Protein AF-A0A673UT49-F1 (afdb_monomer)

Sequence (138 aa):
MGRVIRGQRKGAGSVFHAHVKHRKGAARLLAVDCAERHGYIKGSKKVISSGGRAVVGVVAGGGGIDQPILKAGRAYHKYKAKRNCWPRVRGVAMNPVEHPFGGGNHQHTGKPSTIRRDAPAGRKVGISGEPGLCKREN

Mean predicted aligned error: 11.05 Å

Nearest PDB structures (foldseek):
  5xxb-assembly1_A  TM=9.148E-01  e=3.716E-10  Toxoplasma gondii
  7qiz-assembly1_D  TM=7.639E-01  e=1.261E-10  Solanum lycopersicum
  8b2l-assembly1_o3  TM=7.734E-01  e=1.261E-10  Nicotiana tabacum
  8rxx-assembly1_LA  TM=8.833E-01  e=1.880E-09  Leishmania major strain Friedlin
  8pv6-assembly1_LA  TM=9.152E-01  e=4.230E-09  Thermochaetoides thermophila DSM 1495

Organism: Suricata suricatta (NCBI:txid37032)

Foldseek 3Di:
DADQEPVNQDDVPHLFDWDCVPPPDDPDDQAAAVCVVVQDPPPDHDDDDPPDDHDPYHDPDPPPVVDDDPDPVSVCVVCVNTTPPPDDDDLLCDDCRHHVQHDDPDRDSVDDQEDEQPDDRRPQGHHYDDDDDDPPDD

Radius of gyration: 20.5 Å; Cα contacts (8 Å, |Δi|>4): 124; chains: 1; bounding box: 46×44×46 Å

Secondary structure (DSSP, 8-state):
-----TTTT-STT-S--B--TT-----------TTTTTT-SSS------TT-----SPPS-TTTTTS---SHHHHHHHHHTSBS--S---GGGS-TTT-TT--TTTT---S-SEE-TTPPTTT--SEES-S-------

Structure (mmCIF, N/CA/C/O backbone):
data_AF-A0A673UT49-F1
#
_entry.id   AF-A0A673UT49-F1
#
loop_
_atom_site.group_PDB
_atom_site.id
_atom_site.type_symbol
_atom_site.label_atom_id
_atom_site.label_alt_id
_atom_site.label_comp_id
_atom_site.label_asym_id
_atom_site.label_entity_id
_atom_site.label_seq_id
_atom_site.pdbx_PDB_ins_code
_atom_site.Cartn_x
_atom_site.Cartn_y
_atom_site.Cartn_z
_atom_site.occupancy
_atom_site.B_iso_or_equiv
_atom_site.auth_seq_id
_atom_site.auth_comp_id
_atom_site.auth_asym_id
_atom_site.auth_atom_id
_atom_site.pdbx_PDB_model_num
ATOM 1 N N . MET A 1 1 ? 4.289 -15.457 -21.804 1.00 56.84 1 MET A N 1
ATOM 2 C CA . MET A 1 1 ? 3.504 -15.389 -20.550 1.00 56.84 1 MET A CA 1
ATOM 3 C C . MET A 1 1 ? 4.402 -14.873 -19.433 1.00 56.84 1 MET A C 1
ATOM 5 O O . MET A 1 1 ? 5.538 -15.317 -19.354 1.00 56.84 1 MET A O 1
ATOM 9 N N . GLY A 1 2 ? 3.951 -13.891 -18.646 1.00 64.94 2 GLY A N 1
ATOM 10 C CA . GLY A 1 2 ? 4.737 -13.311 -17.545 1.00 64.94 2 GLY A CA 1
ATOM 11 C C . GLY A 1 2 ? 4.606 -14.104 -16.241 1.00 64.94 2 GLY A C 1
ATOM 12 O O . GLY A 1 2 ? 3.699 -14.921 -16.093 1.00 64.94 2 GLY A O 1
ATOM 13 N N . ARG A 1 3 ? 5.500 -13.852 -15.284 1.00 74.81 3 ARG A N 1
ATOM 14 C CA . ARG A 1 3 ? 5.426 -14.395 -13.920 1.00 74.81 3 ARG A CA 1
ATOM 15 C C . ARG A 1 3 ? 4.323 -13.704 -13.113 1.00 74.81 3 ARG A C 1
ATOM 17 O O . ARG A 1 3 ? 3.901 -12.591 -13.419 1.00 74.81 3 ARG A O 1
ATOM 24 N N . VAL A 1 4 ? 3.910 -14.351 -12.020 1.00 78.62 4 VAL A N 1
ATOM 25 C CA . VAL A 1 4 ? 2.942 -13.806 -11.055 1.00 78.62 4 VAL A CA 1
ATOM 26 C C . VAL A 1 4 ? 3.441 -12.466 -10.510 1.00 78.62 4 VAL A C 1
ATOM 28 O O . VAL A 1 4 ? 4.461 -12.406 -9.803 1.00 78.62 4 VAL A O 1
ATOM 31 N N . ILE A 1 5 ? 2.702 -11.396 -10.810 1.00 83.50 5 ILE A N 1
ATOM 32 C CA . ILE A 1 5 ? 3.077 -10.037 -10.420 1.00 83.50 5 ILE A CA 1
ATOM 33 C C . ILE A 1 5 ? 2.857 -9.830 -8.925 1.00 83.50 5 ILE A C 1
ATOM 35 O O . ILE A 1 5 ? 2.025 -10.474 -8.282 1.00 83.50 5 ILE A O 1
ATOM 39 N N . ARG A 1 6 ? 3.539 -8.838 -8.354 1.00 82.81 6 ARG A N 1
ATOM 40 C CA . ARG A 1 6 ? 3.453 -8.522 -6.922 1.00 82.81 6 ARG A CA 1
ATOM 41 C C . ARG A 1 6 ? 2.021 -8.371 -6.386 1.00 82.81 6 ARG A C 1
ATOM 43 O O . ARG A 1 6 ? 1.766 -8.735 -5.242 1.00 82.81 6 ARG A O 1
ATOM 50 N N . GLY A 1 7 ? 1.110 -7.795 -7.174 1.00 80.69 7 GLY A N 1
ATOM 51 C CA . GLY A 1 7 ? -0.296 -7.626 -6.791 1.00 80.69 7 GLY A CA 1
ATOM 52 C C . GLY A 1 7 ? -1.020 -8.956 -6.574 1.00 80.69 7 GLY A C 1
ATOM 53 O O . GLY A 1 7 ? -1.757 -9.079 -5.604 1.00 80.69 7 GLY A O 1
ATOM 54 N N . GLN A 1 8 ? -0.738 -9.949 -7.420 1.00 83.50 8 GLN A N 1
ATOM 55 C CA . GLN A 1 8 ? -1.314 -11.296 -7.350 1.00 83.50 8 GLN A CA 1
ATOM 56 C C . GLN A 1 8 ? -0.737 -12.120 -6.197 1.00 83.50 8 GLN A C 1
ATOM 58 O O . GLN A 1 8 ? -1.394 -13.012 -5.683 1.00 83.50 8 GLN A O 1
ATOM 63 N N . ARG A 1 9 ? 0.473 -11.789 -5.736 1.00 83.12 9 ARG A N 1
ATOM 64 C CA . ARG A 1 9 ? 1.093 -12.435 -4.572 1.00 83.12 9 ARG A CA 1
ATOM 65 C C . ARG A 1 9 ? 0.521 -11.955 -3.238 1.00 83.12 9 ARG A C 1
ATOM 67 O O . ARG A 1 9 ? 1.140 -12.234 -2.228 1.00 83.12 9 ARG A O 1
ATOM 74 N N . LYS A 1 10 ? -0.565 -11.175 -3.196 1.00 80.94 10 LYS A N 1
ATOM 75 C CA . LYS A 1 10 ? -1.244 -10.746 -1.958 1.00 80.94 10 LYS A CA 1
ATOM 76 C C . LYS A 1 10 ? -2.521 -11.573 -1.785 1.00 80.94 10 LYS A C 1
ATOM 78 O O . LYS A 1 10 ? -3.307 -11.633 -2.719 1.00 80.94 10 LYS A O 1
ATOM 83 N N . GLY A 1 11 ? -2.753 -12.145 -0.603 1.00 78.19 11 GLY A N 1
ATOM 84 C CA . GLY A 1 11 ? -3.934 -12.978 -0.335 1.00 78.19 11 GLY A CA 1
ATOM 85 C C . GLY A 1 11 ? -3.666 -14.088 0.683 1.00 78.19 11 GLY A C 1
ATOM 86 O O . GLY A 1 11 ? -2.655 -14.053 1.388 1.00 78.19 11 GLY A O 1
ATOM 87 N N . ALA A 1 12 ? -4.564 -15.068 0.767 1.00 71.38 12 ALA A N 1
ATOM 88 C CA . ALA A 1 12 ? -4.355 -16.258 1.591 1.00 71.38 12 ALA A CA 1
ATOM 89 C C . ALA A 1 12 ? -3.072 -16.995 1.150 1.00 71.38 12 ALA A C 1
ATOM 91 O O . ALA A 1 12 ? -2.826 -17.134 -0.046 1.00 71.38 12 ALA A O 1
ATOM 92 N N . GLY A 1 13 ? -2.218 -17.387 2.103 1.00 72.88 13 GLY A N 1
ATOM 93 C CA . GLY A 1 13 ? -0.936 -18.054 1.822 1.00 72.88 13 GLY A CA 1
ATOM 94 C C . GLY A 1 13 ? 0.140 -17.175 1.160 1.00 72.88 13 GLY A C 1
ATOM 95 O O . GLY A 1 13 ? 1.131 -17.687 0.646 1.00 72.88 13 GLY A O 1
ATOM 96 N N . SER A 1 14 ? -0.036 -15.848 1.130 1.00 77.88 14 SER A N 1
ATOM 97 C CA . SER A 1 14 ? 0.883 -14.937 0.436 1.00 77.88 14 SER A CA 1
ATOM 98 C C . SER A 1 14 ? 2.191 -14.653 1.162 1.00 77.88 14 SER A C 1
ATOM 100 O O . SER A 1 14 ? 2.199 -14.361 2.341 1.00 77.88 14 SER A O 1
ATOM 102 N N . VAL A 1 15 ? 3.290 -14.457 0.427 1.00 79.00 15 VAL A N 1
ATOM 103 C CA . VAL A 1 15 ? 4.576 -13.955 0.975 1.00 79.00 15 VAL A CA 1
ATOM 104 C C . VAL A 1 15 ? 4.431 -12.653 1.803 1.00 79.00 15 VAL A C 1
ATOM 106 O O . VAL A 1 15 ? 5.271 -12.329 2.641 1.00 79.00 15 VAL A O 1
ATOM 109 N N . PHE A 1 16 ? 3.339 -11.905 1.613 1.00 80.88 16 PHE A N 1
ATOM 110 C CA . PHE A 1 16 ? 2.994 -10.688 2.347 1.00 80.88 16 PHE A CA 1
ATOM 111 C C . PHE A 1 16 ? 2.156 -10.931 3.618 1.00 80.88 16 PHE A C 1
ATOM 113 O O . PHE A 1 16 ? 1.196 -10.194 3.864 1.00 80.88 16 PHE A O 1
ATOM 120 N N . HIS A 1 17 ? 2.532 -11.912 4.441 1.00 78.50 17 HIS A N 1
ATOM 121 C CA . HIS A 1 17 ? 1.902 -12.164 5.740 1.00 78.50 17 HIS A CA 1
ATOM 122 C C . HIS A 1 17 ? 2.184 -11.039 6.757 1.00 78.50 17 HIS A C 1
ATOM 124 O O . HIS A 1 17 ? 3.238 -10.396 6.739 1.00 78.50 17 HIS A O 1
ATOM 130 N N . ALA A 1 18 ? 1.223 -10.791 7.650 1.00 79.25 18 ALA A N 1
ATOM 131 C CA . ALA A 1 18 ? 1.409 -9.910 8.801 1.00 79.25 18 ALA A CA 1
ATOM 132 C C . ALA A 1 18 ? 2.100 -10.667 9.945 1.00 79.25 18 ALA A C 1
ATOM 134 O O . ALA A 1 18 ? 1.825 -11.845 10.165 1.00 79.25 18 ALA A O 1
ATOM 135 N N . HIS A 1 19 ? 2.965 -9.997 10.705 1.00 81.81 19 HIS A N 1
ATOM 136 C CA . HIS A 1 19 ? 3.589 -10.598 11.885 1.00 81.81 19 HIS A CA 1
ATOM 137 C C . HIS A 1 19 ? 2.601 -10.616 13.064 1.00 81.81 19 HIS A C 1
ATOM 139 O O . HIS A 1 19 ? 2.281 -9.571 13.623 1.00 81.81 19 HIS A O 1
ATOM 145 N N . VAL A 1 20 ? 2.107 -11.798 13.450 1.00 77.44 20 VAL A N 1
ATOM 146 C CA . VAL A 1 20 ? 1.052 -11.931 14.483 1.00 77.44 20 VAL A CA 1
ATOM 147 C C . VAL A 1 20 ? 1.617 -12.203 15.889 1.00 77.44 20 VAL A C 1
ATOM 149 O O . VAL A 1 20 ? 0.947 -11.942 16.881 1.00 77.44 20 VAL A O 1
ATOM 152 N N . LYS A 1 21 ? 2.885 -12.625 16.000 1.00 77.06 21 LYS A N 1
ATOM 153 C CA . LYS A 1 21 ? 3.505 -13.126 17.246 1.00 77.06 21 LYS A CA 1
ATOM 154 C C . LYS A 1 21 ? 3.550 -12.162 18.444 1.00 77.06 21 LYS A C 1
ATOM 156 O O . LYS A 1 21 ? 3.598 -12.618 19.575 1.00 77.06 21 LYS A O 1
ATOM 161 N N . HIS A 1 22 ? 3.538 -10.846 18.221 1.00 75.12 22 HIS A N 1
ATOM 162 C CA . HIS A 1 22 ? 3.538 -9.838 19.299 1.00 75.12 22 HIS A CA 1
ATOM 163 C C . HIS A 1 22 ? 2.192 -9.109 19.441 1.00 75.12 22 HIS A C 1
ATOM 165 O O . HIS A 1 22 ? 2.096 -8.104 20.146 1.00 75.12 22 HIS A O 1
ATOM 171 N N . ARG A 1 23 ? 1.139 -9.568 18.752 1.00 73.00 23 ARG A N 1
ATOM 172 C CA . ARG A 1 23 ? -0.172 -8.918 18.787 1.00 73.00 23 ARG A CA 1
ATOM 173 C C . ARG A 1 23 ? -0.904 -9.313 20.071 1.00 73.00 23 ARG A C 1
ATOM 175 O O . ARG A 1 23 ? -1.417 -10.417 20.170 1.00 73.00 23 ARG A O 1
ATOM 182 N N . LYS A 1 24 ? -1.004 -8.385 21.026 1.00 71.19 24 LYS A N 1
ATOM 183 C CA . LYS A 1 24 ? -1.638 -8.605 22.343 1.00 71.19 24 LYS A CA 1
ATOM 184 C C . LYS A 1 24 ? -3.182 -8.673 22.330 1.00 71.19 24 LYS A C 1
ATOM 186 O O . LYS A 1 24 ? -3.795 -8.720 23.385 1.00 71.19 24 LYS A O 1
ATOM 191 N N . GLY A 1 25 ? -3.820 -8.703 21.158 1.00 58.59 25 GLY A N 1
ATOM 192 C CA . GLY A 1 25 ? -5.270 -8.874 21.028 1.00 58.59 25 GLY A CA 1
ATOM 193 C C . GLY A 1 25 ? -5.850 -8.229 19.771 1.00 58.59 25 GLY A C 1
ATOM 194 O O . GLY A 1 25 ? -5.245 -7.347 19.152 1.00 58.59 25 GLY A O 1
ATOM 195 N N . ALA A 1 26 ? -7.033 -8.686 19.363 1.00 56.53 26 ALA A N 1
ATOM 196 C CA . ALA A 1 26 ? -7.862 -7.931 18.433 1.00 56.53 26 ALA A CA 1
ATOM 197 C C . ALA A 1 26 ? -8.423 -6.711 19.175 1.00 56.53 26 ALA A C 1
ATOM 199 O O . ALA A 1 26 ? -8.903 -6.855 20.297 1.00 56.53 26 ALA A O 1
ATOM 200 N N . ALA A 1 27 ? -8.391 -5.528 18.557 1.00 54.19 27 ALA A N 1
ATOM 201 C CA . ALA A 1 27 ? -9.235 -4.431 19.013 1.00 54.19 27 ALA A CA 1
ATOM 202 C C . ALA A 1 27 ? -10.688 -4.910 18.868 1.00 54.19 27 ALA A C 1
ATOM 204 O O . ALA A 1 27 ? -11.198 -5.026 17.753 1.00 54.19 27 ALA A O 1
ATOM 205 N N . ARG A 1 28 ? -11.306 -5.319 19.979 1.00 51.44 28 ARG A N 1
ATOM 206 C CA . ARG A 1 28 ? -12.730 -5.661 20.027 1.00 51.44 28 ARG A CA 1
ATOM 207 C C . ARG A 1 28 ? -13.482 -4.333 19.988 1.00 51.44 28 ARG A C 1
ATOM 209 O O . ARG A 1 28 ? -13.086 -3.404 20.679 1.00 51.44 28 ARG A O 1
ATOM 216 N N . LEU A 1 29 ? -14.480 -4.257 19.110 1.00 45.50 29 LEU A N 1
ATOM 217 C CA . LEU A 1 29 ? -15.216 -3.056 18.697 1.00 45.50 29 LEU A CA 1
ATOM 218 C C . LEU A 1 29 ? -15.319 -1.965 19.785 1.00 45.50 29 LEU A C 1
ATOM 220 O O . LEU A 1 29 ? -16.167 -2.046 20.668 1.00 45.50 29 LEU A O 1
ATOM 224 N N . LEU A 1 30 ? -14.501 -0.920 19.645 1.00 43.62 30 LEU A N 1
ATOM 225 C CA . LEU A 1 30 ? -14.874 0.449 19.994 1.00 43.62 30 LEU A CA 1
ATOM 226 C C . LEU A 1 30 ? -15.440 1.027 18.691 1.00 43.62 30 LEU A C 1
ATOM 228 O O . LEU A 1 30 ? -14.707 1.589 17.884 1.00 43.62 30 LEU A O 1
ATOM 232 N N . ALA A 1 31 ? -16.695 0.703 18.388 1.00 40.7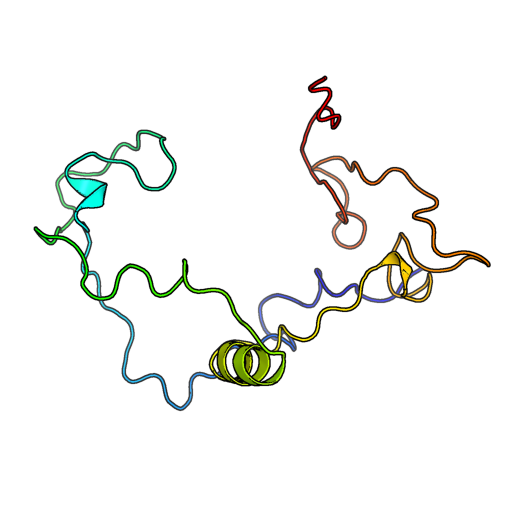2 31 ALA A N 1
ATOM 233 C CA . ALA A 1 31 ? -17.398 1.366 17.291 1.00 40.72 31 ALA A CA 1
ATOM 234 C C . ALA A 1 31 ? -17.723 2.802 17.731 1.00 40.72 31 ALA A C 1
ATOM 236 O O . ALA A 1 31 ? -17.798 3.017 18.928 1.00 40.72 31 ALA A O 1
ATOM 237 N N . VAL A 1 32 ? -17.841 3.758 16.806 1.00 50.12 32 VAL A N 1
ATOM 238 C CA . VAL A 1 32 ? -17.902 5.223 16.999 1.00 50.12 32 VAL A CA 1
ATOM 239 C C . VAL A 1 32 ? -16.630 5.846 17.587 1.00 50.12 32 VAL A C 1
ATOM 241 O O . VAL A 1 32 ? -16.381 5.835 18.782 1.00 50.12 32 V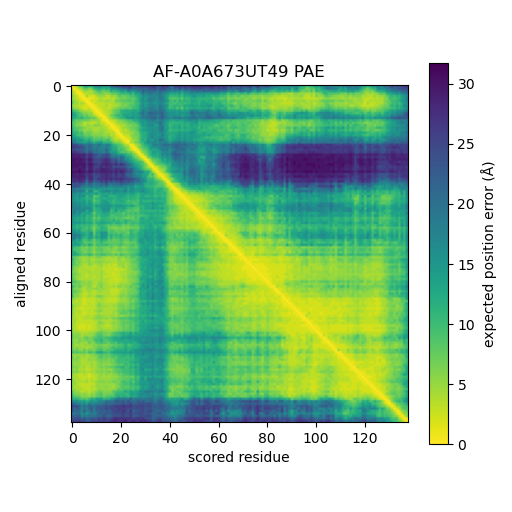AL A O 1
ATOM 244 N N . ASP A 1 33 ? -15.819 6.427 16.707 1.00 46.41 33 ASP A N 1
ATOM 245 C CA . ASP A 1 33 ? -14.856 7.490 17.026 1.00 46.41 33 ASP A CA 1
ATOM 246 C C . ASP A 1 33 ? -15.554 8.854 16.816 1.00 46.41 33 ASP A C 1
ATOM 248 O O . ASP A 1 33 ? -16.638 8.907 16.233 1.00 46.41 33 ASP A O 1
ATOM 252 N N . CYS A 1 34 ? -14.973 9.985 17.219 1.00 41.91 34 CYS A N 1
ATOM 253 C CA . CYS A 1 34 ? -15.582 11.326 17.097 1.00 41.91 34 CYS A CA 1
ATOM 254 C C . CYS A 1 34 ? -16.023 11.685 15.658 1.00 41.91 34 CYS A C 1
ATOM 256 O O . CYS A 1 34 ? -16.872 12.555 15.460 1.00 41.91 34 CYS A O 1
ATOM 258 N N . ALA A 1 35 ? -15.499 10.973 14.656 1.00 43.31 35 ALA A N 1
ATOM 259 C CA . ALA A 1 35 ? -15.909 11.033 13.255 1.00 43.31 35 ALA A CA 1
ATOM 260 C C . ALA A 1 35 ? -17.319 10.463 12.970 1.00 43.31 35 ALA A C 1
ATOM 262 O O . ALA A 1 35 ? -17.918 10.783 11.944 1.00 43.31 35 ALA A O 1
ATOM 263 N N . GLU A 1 36 ? -17.874 9.636 13.858 1.00 45.06 36 GLU A N 1
ATOM 264 C CA . GLU A 1 36 ? -19.189 8.997 13.719 1.00 45.06 36 GLU A CA 1
ATOM 265 C C . GLU A 1 36 ? -20.320 9.812 14.376 1.00 45.06 36 GLU A C 1
ATOM 267 O O . GLU A 1 36 ? -21.467 9.661 13.964 1.00 45.06 36 GLU A O 1
ATOM 272 N N . ARG A 1 37 ? -20.021 10.786 15.259 1.00 45.44 37 ARG A N 1
ATOM 273 C CA . ARG A 1 37 ? -21.019 11.794 15.693 1.00 45.44 37 ARG A CA 1
ATOM 274 C C . ARG A 1 37 ? -21.425 12.740 14.550 1.00 45.44 37 ARG A C 1
ATOM 276 O O . ARG A 1 37 ? -22.506 13.314 14.587 1.00 45.44 37 ARG A O 1
ATOM 283 N N . HIS A 1 38 ? -20.581 12.840 13.517 1.00 45.56 38 HIS A N 1
ATOM 284 C CA . HIS A 1 38 ? -20.861 13.531 12.253 1.00 45.56 38 HIS A CA 1
ATOM 285 C C . HIS A 1 38 ? -20.882 12.595 11.028 1.00 45.56 38 HIS A C 1
ATOM 287 O O . HIS A 1 38 ? -21.045 13.080 9.921 1.00 45.56 38 HIS A O 1
ATOM 293 N N . GLY A 1 39 ? -20.776 11.269 11.175 1.00 46.12 39 GLY A N 1
ATOM 294 C CA . GLY A 1 39 ? -21.010 10.311 10.082 1.00 46.12 39 GLY A CA 1
ATOM 295 C C . GLY A 1 39 ? -20.008 10.279 8.910 1.00 46.12 39 GLY A C 1
ATOM 296 O O . GLY A 1 39 ? -20.374 9.771 7.849 1.00 46.12 39 GLY A O 1
ATOM 297 N N . TYR A 1 40 ? -18.762 10.764 9.040 1.00 51.31 40 TYR A N 1
ATOM 298 C CA . TYR A 1 40 ? -17.821 10.818 7.902 1.00 51.31 40 TYR A CA 1
ATOM 299 C C . TYR A 1 40 ? -16.364 10.463 8.254 1.00 51.31 40 TYR A C 1
ATOM 301 O O . TYR A 1 40 ? -15.705 11.170 9.003 1.00 51.31 40 TYR A O 1
ATOM 309 N N . ILE A 1 41 ? -15.805 9.437 7.594 1.00 56.75 41 ILE A N 1
ATOM 310 C CA . ILE A 1 41 ? -14.338 9.204 7.491 1.00 56.75 41 ILE A CA 1
ATOM 311 C C . ILE A 1 41 ? -13.837 9.455 6.053 1.00 56.75 41 ILE A C 1
ATOM 313 O O . ILE A 1 41 ? -12.670 9.755 5.822 1.00 56.75 41 ILE A O 1
ATOM 317 N N . LYS A 1 42 ? -14.733 9.361 5.061 1.00 56.31 42 LYS A N 1
ATOM 318 C CA . LYS A 1 42 ? -14.438 9.553 3.627 1.00 56.31 42 LYS A CA 1
ATOM 319 C C . LYS A 1 42 ? -15.383 10.568 2.953 1.00 56.31 42 LYS A C 1
ATOM 321 O O . LYS A 1 42 ? -15.523 10.552 1.737 1.00 56.31 42 LYS A O 1
ATOM 326 N N . GLY A 1 43 ? -16.092 11.385 3.740 1.00 63.31 43 GLY A N 1
ATOM 327 C CA . GLY A 1 43 ? -17.070 12.363 3.233 1.00 63.31 43 GLY A CA 1
ATOM 328 C C . GLY A 1 43 ? -18.340 11.766 2.604 1.00 63.31 43 GLY A C 1
ATOM 329 O O . GLY A 1 43 ? -19.023 12.449 1.853 1.00 63.31 43 GLY A O 1
ATOM 330 N N . SER A 1 44 ? -18.668 10.493 2.863 1.00 64.19 44 SER A N 1
ATOM 331 C CA . SER A 1 44 ? -19.862 9.822 2.314 1.00 64.19 44 SER A CA 1
ATOM 332 C C . SER A 1 44 ? -20.807 9.362 3.426 1.00 64.19 44 SER A C 1
ATOM 334 O O . SER A 1 44 ? -20.346 8.731 4.377 1.00 64.19 44 SER A O 1
ATOM 336 N N . LYS A 1 45 ? -22.116 9.624 3.282 1.00 71.38 45 LYS A N 1
ATOM 337 C CA . LYS A 1 45 ? -23.165 9.169 4.215 1.00 71.38 45 LYS A CA 1
ATOM 338 C C . LYS A 1 45 ? -23.377 7.657 4.083 1.00 71.38 45 LYS A C 1
ATOM 340 O O . LYS A 1 45 ? -23.484 7.147 2.969 1.00 71.38 45 LYS A O 1
ATOM 345 N N . LYS A 1 46 ? -23.459 6.941 5.207 1.00 72.44 46 LYS A N 1
ATOM 346 C CA . LYS A 1 46 ? -23.819 5.515 5.259 1.00 72.44 46 LYS A CA 1
ATOM 347 C C . LYS A 1 46 ? -24.959 5.303 6.248 1.00 72.44 46 LYS A C 1
ATOM 349 O O . LYS A 1 46 ? -24.945 5.893 7.321 1.00 72.44 46 LYS A O 1
ATOM 354 N N . VAL A 1 47 ? -25.911 4.447 5.888 1.00 80.62 4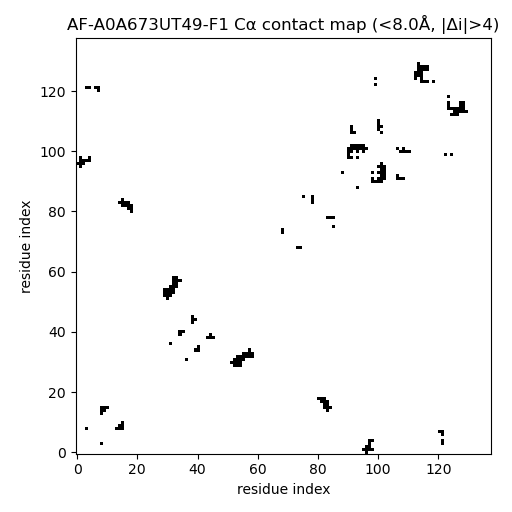7 VAL A N 1
ATOM 355 C CA . VAL A 1 47 ? -26.993 4.021 6.786 1.00 80.62 47 VAL A CA 1
ATOM 356 C C . VAL A 1 47 ? -26.458 2.919 7.702 1.00 80.62 47 VAL A C 1
ATOM 358 O O . VAL A 1 47 ? -25.865 1.953 7.219 1.00 80.62 47 VAL A O 1
ATOM 361 N N . ILE A 1 48 ? -26.634 3.079 9.015 1.00 80.12 48 ILE A N 1
ATOM 362 C CA . ILE A 1 48 ? -26.174 2.143 10.050 1.00 80.12 48 ILE A CA 1
ATOM 363 C C . ILE A 1 48 ? -27.391 1.707 10.878 1.00 80.12 48 ILE A C 1
ATOM 365 O O . ILE A 1 48 ? -28.270 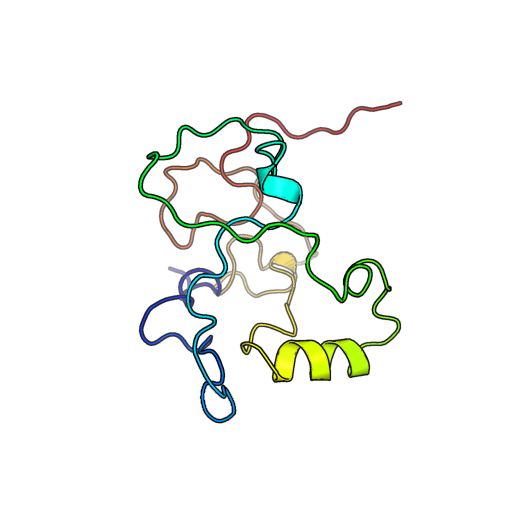2.519 11.155 1.00 80.12 48 ILE A O 1
ATOM 369 N N . SER A 1 49 ? -27.453 0.425 11.252 1.00 82.75 49 SER A N 1
ATOM 370 C CA . SER A 1 49 ? -28.505 -0.106 12.130 1.00 82.75 49 SER A CA 1
ATOM 371 C C . SER A 1 49 ? -28.394 0.469 13.548 1.00 82.75 49 SER A C 1
ATOM 373 O O . SER A 1 49 ? -27.292 0.578 14.088 1.00 82.75 49 SER A O 1
ATOM 375 N N . SER A 1 50 ? -29.533 0.774 14.173 1.00 76.62 50 SER A N 1
ATOM 376 C CA . SER A 1 50 ? -29.621 1.327 15.534 1.00 76.62 50 SER A CA 1
ATOM 377 C C . SER A 1 50 ? -29.117 0.381 16.630 1.00 76.62 50 SER A C 1
ATOM 379 O O . SER A 1 50 ? -28.787 0.838 17.718 1.00 76.62 50 SER A O 1
ATOM 381 N N . GLY A 1 51 ? -29.001 -0.923 16.352 1.00 80.81 51 GLY A N 1
ATOM 382 C CA . GLY A 1 51 ? -28.404 -1.902 17.272 1.00 80.81 51 GLY A CA 1
ATOM 383 C C . GLY A 1 51 ? -26.868 -1.869 17.335 1.00 80.81 51 GLY A C 1
ATOM 384 O O . GLY A 1 51 ? -26.263 -2.660 18.061 1.00 80.81 51 GLY A O 1
ATOM 385 N N . GLY A 1 52 ? -26.212 -1.003 16.555 1.00 73.31 52 GLY A N 1
ATOM 386 C CA . GLY A 1 52 ? -24.763 -0.809 16.599 1.00 73.31 52 GLY A CA 1
ATOM 387 C C . GLY A 1 52 ? -24.304 -0.145 17.902 1.00 73.31 52 GLY A C 1
ATOM 388 O O . GLY A 1 52 ? -24.948 0.768 18.406 1.00 73.31 52 GLY A O 1
ATOM 389 N N . ARG A 1 53 ? -23.170 -0.591 18.456 1.00 73.50 53 ARG A N 1
ATOM 390 C CA . ARG A 1 53 ? -22.548 0.039 19.636 1.00 73.50 53 ARG A CA 1
ATOM 391 C C . ARG A 1 53 ? -21.581 1.144 19.228 1.00 73.50 53 ARG A C 1
ATOM 393 O O . ARG A 1 53 ? -21.114 1.148 18.098 1.00 73.50 53 ARG A O 1
ATOM 400 N N . ALA A 1 54 ? -21.300 2.050 20.158 1.00 72.31 54 ALA A N 1
ATOM 401 C CA . ALA A 1 54 ? -20.631 3.318 19.918 1.00 72.31 54 ALA A CA 1
ATOM 402 C C . ALA A 1 54 ? -19.799 3.772 21.135 1.00 72.31 54 ALA A C 1
ATOM 404 O O . ALA A 1 54 ? -20.239 3.578 22.265 1.00 72.31 54 ALA A O 1
ATOM 405 N N . VAL A 1 55 ? -18.659 4.428 20.929 1.00 76.50 55 VAL A N 1
ATOM 406 C CA . VAL A 1 55 ? -17.846 5.126 21.915 1.00 76.50 55 VAL A CA 1
ATOM 407 C C . VAL A 1 55 ? -17.962 6.616 21.638 1.00 76.50 55 VAL A C 1
ATOM 409 O O . VAL A 1 55 ? -18.037 7.097 20.513 1.00 76.50 55 VAL A O 1
ATOM 412 N N . VAL A 1 56 ? -18.052 7.381 22.710 1.00 77.56 56 VAL A N 1
ATOM 413 C CA . VAL A 1 56 ? -18.308 8.811 22.641 1.00 77.56 56 VAL A CA 1
ATOM 414 C C . VAL A 1 56 ? -16.989 9.518 22.932 1.00 77.56 56 VAL A C 1
ATOM 416 O O . VAL A 1 56 ? -16.591 9.620 24.085 1.00 77.56 56 VAL A O 1
ATOM 419 N N . GLY A 1 57 ? -16.293 10.003 21.900 1.00 77.81 57 GLY A N 1
ATOM 420 C CA . GLY A 1 57 ? -15.026 10.731 22.074 1.00 77.81 57 GLY A CA 1
ATOM 421 C C . GLY A 1 57 ? -14.091 10.630 20.871 1.00 77.81 57 GLY A C 1
ATOM 422 O O . GLY A 1 57 ? -14.375 9.883 19.944 1.00 77.81 57 GLY A O 1
ATOM 423 N N . VAL A 1 58 ? -13.002 11.405 20.876 1.00 77.88 58 VAL A N 1
ATOM 424 C CA . VAL A 1 58 ? -11.922 11.340 19.871 1.00 77.88 58 VAL A CA 1
ATOM 425 C C . VAL A 1 58 ? -10.889 10.309 20.324 1.00 77.88 58 VAL A C 1
ATOM 427 O O . VAL A 1 58 ? -10.466 10.336 21.480 1.00 77.88 58 VAL A O 1
ATOM 430 N N . VAL A 1 59 ? -10.435 9.429 19.430 1.00 78.31 59 VAL A N 1
ATOM 431 C CA . VAL A 1 59 ? -9.319 8.519 19.711 1.00 78.31 59 VAL A CA 1
ATOM 432 C C . VAL A 1 59 ? -8.027 9.310 19.934 1.00 78.31 59 VAL A C 1
ATOM 434 O O . VAL A 1 59 ? -7.604 10.129 19.118 1.00 78.31 59 VAL A O 1
ATOM 437 N N . ALA A 1 60 ? -7.371 9.038 21.060 1.00 81.19 60 ALA A N 1
ATOM 438 C CA . ALA A 1 60 ? -6.079 9.623 21.395 1.00 81.19 60 ALA A CA 1
ATOM 439 C C . ALA A 1 60 ? -4.965 9.173 20.423 1.00 81.19 60 ALA A C 1
ATOM 441 O O . ALA A 1 60 ? -5.015 8.085 19.849 1.00 81.19 60 ALA A O 1
ATOM 442 N N . GLY A 1 61 ? -3.913 9.990 20.277 1.00 79.50 61 GLY A N 1
ATOM 443 C CA . GLY A 1 61 ? -2.749 9.665 19.434 1.00 79.50 61 GLY A CA 1
ATOM 444 C C . GLY A 1 61 ? -2.859 10.093 17.963 1.00 79.50 61 GLY A C 1
ATOM 445 O O . GLY A 1 61 ? -2.184 9.520 17.104 1.00 79.50 61 GLY A O 1
ATOM 446 N N . GLY A 1 62 ? -3.689 11.098 17.663 1.00 81.75 62 GLY A N 1
ATOM 447 C CA . GLY A 1 62 ? -3.716 11.765 16.356 1.00 81.75 62 GLY A CA 1
ATOM 448 C C . GLY A 1 62 ? -2.380 12.435 15.989 1.00 81.75 62 GLY A C 1
ATOM 449 O O . GLY A 1 62 ? -1.507 12.618 16.835 1.00 81.75 62 GLY A O 1
ATOM 450 N N . GLY A 1 63 ? -2.185 12.778 14.712 1.00 79.75 63 GLY A N 1
ATOM 451 C CA . GLY A 1 63 ? -0.997 13.515 14.245 1.00 79.75 63 GLY A CA 1
ATOM 452 C C . GLY A 1 63 ? 0.238 12.664 13.912 1.00 79.75 63 GLY A C 1
ATOM 453 O O . GLY A 1 63 ? 1.162 13.124 13.244 1.00 79.75 63 GLY A O 1
ATOM 454 N N . GLY A 1 64 ? 0.277 11.390 14.318 1.00 80.31 64 GLY A N 1
ATOM 455 C CA . GLY A 1 64 ? 1.423 10.511 14.034 1.00 80.31 64 GLY A CA 1
ATOM 456 C C . GLY A 1 64 ? 1.601 10.148 12.550 1.00 80.31 64 GLY A C 1
ATOM 457 O O . GLY A 1 64 ? 2.669 9.681 12.149 1.00 80.31 64 GLY A O 1
ATOM 458 N N . ILE A 1 65 ? 0.558 10.323 11.729 1.00 78.81 65 ILE A N 1
ATOM 459 C CA . ILE A 1 65 ? 0.605 10.101 10.273 1.00 78.81 65 ILE A CA 1
ATOM 460 C C . ILE A 1 65 ? 1.116 11.349 9.546 1.00 78.81 65 ILE A C 1
ATOM 462 O O . ILE A 1 65 ? 1.824 11.201 8.551 1.00 78.81 65 ILE A O 1
ATOM 466 N N . ASP A 1 66 ? 0.794 12.535 10.062 1.00 81.69 66 ASP A N 1
ATOM 467 C CA . ASP A 1 66 ? 1.162 13.834 9.492 1.00 81.69 66 ASP A CA 1
ATOM 468 C C . ASP A 1 66 ? 2.662 14.120 9.635 1.00 81.69 66 ASP A C 1
ATOM 470 O O . ASP A 1 66 ? 3.252 14.834 8.826 1.00 81.69 66 ASP A O 1
ATOM 474 N N . GLN A 1 67 ? 3.318 13.494 10.620 1.00 85.56 67 GLN A N 1
ATOM 475 C CA . GLN A 1 67 ? 4.766 13.578 10.772 1.00 85.56 67 GLN A CA 1
ATOM 476 C C . GLN A 1 67 ? 5.507 12.876 9.615 1.00 85.56 67 GLN A C 1
ATOM 478 O O . GLN A 1 67 ? 5.367 11.657 9.423 1.00 85.56 67 GLN A O 1
ATOM 483 N N . PRO A 1 68 ? 6.376 13.595 8.877 1.00 87.81 68 PRO A N 1
ATOM 484 C CA . PRO A 1 68 ? 7.094 13.019 7.751 1.00 87.81 68 PRO A CA 1
ATOM 485 C C . PRO A 1 68 ? 8.126 11.976 8.204 1.00 87.81 68 PRO A C 1
ATOM 487 O O . PRO A 1 68 ? 8.812 12.105 9.224 1.00 87.81 68 PRO A O 1
ATOM 490 N N . ILE A 1 69 ? 8.288 10.922 7.400 1.00 90.50 69 ILE A N 1
ATOM 491 C CA . ILE A 1 69 ? 9.335 9.918 7.616 1.00 90.50 69 ILE A CA 1
ATOM 492 C C . ILE A 1 69 ? 10.641 10.441 7.015 1.00 90.50 69 ILE A C 1
ATOM 494 O O . ILE A 1 69 ? 10.879 10.299 5.822 1.00 90.50 69 ILE A O 1
ATOM 498 N N . LEU A 1 70 ? 11.500 11.007 7.860 1.00 91.62 70 LEU A N 1
ATOM 499 C CA . LEU A 1 70 ? 12.718 11.704 7.424 1.00 91.62 70 LEU A CA 1
ATOM 500 C C . LEU A 1 70 ? 13.816 10.799 6.838 1.00 91.62 70 LEU A C 1
ATOM 502 O O . LEU A 1 70 ? 14.639 11.260 6.058 1.00 91.62 70 LEU A O 1
ATOM 506 N N . LYS A 1 71 ? 13.870 9.515 7.225 1.00 94.50 71 LYS A N 1
ATOM 507 C CA . LYS A 1 71 ? 14.934 8.590 6.791 1.00 94.50 71 LYS A CA 1
ATOM 508 C C . LYS A 1 71 ? 14.428 7.182 6.506 1.00 94.50 71 LYS A C 1
ATOM 510 O O . LYS A 1 71 ? 13.515 6.691 7.177 1.00 94.50 71 LYS A O 1
ATOM 515 N N . ALA A 1 72 ? 15.105 6.491 5.587 1.00 91.19 72 ALA A N 1
ATOM 516 C CA . ALA A 1 72 ? 14.788 5.114 5.204 1.00 91.19 72 ALA A CA 1
ATOM 517 C C . ALA A 1 72 ? 14.798 4.144 6.400 1.00 91.19 72 ALA A C 1
ATOM 519 O O . ALA A 1 72 ? 13.923 3.290 6.498 1.00 91.19 72 ALA A O 1
ATOM 520 N N . GLY A 1 73 ? 15.703 4.330 7.369 1.00 93.94 73 GLY A N 1
ATOM 521 C CA . GLY A 1 73 ? 15.738 3.512 8.588 1.00 93.94 73 GLY A CA 1
ATOM 522 C C . GLY A 1 73 ? 14.451 3.599 9.422 1.00 93.94 73 GLY A C 1
ATOM 523 O O . GLY A 1 73 ? 13.938 2.581 9.881 1.00 93.94 73 GLY A O 1
ATOM 524 N N . ARG A 1 74 ? 13.846 4.793 9.552 1.00 91.00 74 ARG A N 1
ATOM 525 C CA . ARG A 1 74 ? 12.550 4.952 10.247 1.00 91.00 74 ARG A CA 1
ATOM 526 C C . ARG A 1 74 ? 11.424 4.262 9.471 1.00 91.00 74 ARG A C 1
ATOM 528 O O . ARG A 1 74 ? 10.558 3.637 10.082 1.00 91.00 74 ARG A O 1
ATOM 535 N N . ALA A 1 75 ? 11.458 4.318 8.136 1.00 89.94 75 ALA A N 1
ATOM 536 C CA . ALA A 1 75 ? 10.517 3.585 7.288 1.00 89.94 75 ALA A CA 1
ATOM 537 C C . ALA A 1 75 ? 10.661 2.065 7.468 1.00 89.94 75 ALA A C 1
ATOM 539 O O . ALA A 1 75 ? 9.653 1.377 7.627 1.00 89.94 75 ALA A O 1
ATOM 540 N N . TYR A 1 76 ? 11.895 1.554 7.504 1.00 90.62 76 TYR A N 1
ATOM 541 C CA . TYR A 1 76 ? 12.175 0.136 7.714 1.00 90.62 76 TYR A CA 1
ATOM 542 C C . TYR A 1 76 ? 11.537 -0.373 9.007 1.00 90.62 76 TYR A C 1
ATOM 544 O O . TYR A 1 76 ? 10.741 -1.306 8.952 1.00 90.62 76 TYR A O 1
ATOM 552 N N . HIS A 1 77 ? 11.780 0.277 10.151 1.00 90.06 77 HIS A N 1
ATOM 553 C CA . HIS A 1 77 ? 11.174 -0.142 11.421 1.00 90.06 77 HIS A CA 1
ATOM 554 C C . HIS A 1 77 ? 9.6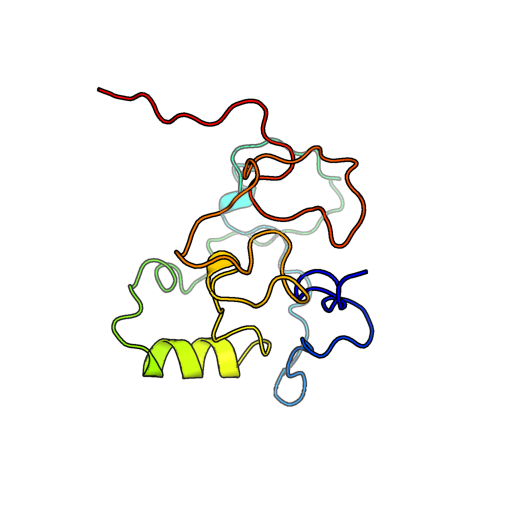38 -0.043 11.410 1.00 90.06 77 HIS A C 1
ATOM 556 O O . HIS A 1 77 ? 8.963 -0.948 11.906 1.00 90.06 77 HIS A O 1
ATOM 562 N N . LYS A 1 78 ? 9.068 0.990 10.768 1.00 87.94 78 LYS A N 1
ATOM 563 C CA . LYS A 1 78 ? 7.610 1.149 10.603 1.00 87.94 78 LYS A CA 1
ATOM 564 C C . LYS A 1 78 ? 6.980 -0.004 9.816 1.00 87.94 78 LYS A C 1
ATOM 566 O O . LYS A 1 78 ? 5.906 -0.478 10.184 1.00 87.94 78 LYS A O 1
ATOM 571 N N . TYR A 1 79 ? 7.605 -0.434 8.718 1.00 88.81 79 TYR A N 1
ATOM 572 C CA . TYR A 1 79 ? 7.082 -1.517 7.879 1.00 88.81 79 TYR A CA 1
ATOM 573 C C . TYR A 1 79 ? 7.445 -2.911 8.407 1.00 88.81 79 TYR A C 1
ATOM 575 O O . TYR A 1 79 ? 6.630 -3.819 8.261 1.00 88.81 79 TYR A O 1
ATOM 583 N N . LYS A 1 80 ? 8.585 -3.065 9.097 1.00 87.56 80 LYS A N 1
ATOM 584 C CA . LYS A 1 80 ? 9.005 -4.306 9.772 1.00 87.56 80 LYS A CA 1
ATOM 585 C C . LYS A 1 80 ? 8.001 -4.745 10.835 1.00 87.56 80 LYS A C 1
ATOM 587 O O . LYS A 1 80 ? 7.737 -5.931 10.965 1.00 87.56 80 LYS A O 1
ATOM 592 N N . ALA A 1 81 ? 7.403 -3.800 11.562 1.00 85.12 81 ALA A N 1
ATOM 593 C CA . ALA A 1 81 ? 6.347 -4.100 12.533 1.00 85.12 81 ALA A CA 1
ATOM 594 C C . ALA A 1 81 ? 5.008 -4.515 11.886 1.00 85.12 81 ALA A C 1
ATOM 596 O O . ALA A 1 81 ? 4.113 -4.992 12.578 1.00 85.12 81 ALA A O 1
ATOM 597 N N . LYS A 1 82 ? 4.840 -4.310 10.572 1.00 84.19 82 LYS A N 1
ATOM 598 C CA . LYS A 1 82 ? 3.596 -4.578 9.840 1.00 84.19 82 LYS A CA 1
ATOM 599 C C . LYS A 1 82 ? 3.733 -5.845 8.987 1.00 84.19 82 LYS A C 1
ATOM 601 O O . LYS A 1 82 ? 3.933 -6.933 9.514 1.00 84.19 82 LYS A O 1
ATOM 606 N N . ARG A 1 83 ? 3.566 -5.715 7.669 1.00 83.31 83 ARG A N 1
ATOM 607 C CA . ARG A 1 83 ? 3.765 -6.788 6.686 1.00 83.31 83 ARG A CA 1
ATOM 608 C C . ARG A 1 83 ? 5.015 -6.502 5.866 1.00 83.31 83 ARG A C 1
ATOM 610 O O . ARG A 1 83 ? 5.379 -5.335 5.708 1.00 83.31 83 ARG A O 1
ATOM 617 N N . ASN A 1 84 ? 5.558 -7.531 5.220 1.00 83.44 84 ASN A N 1
ATOM 618 C CA . ASN A 1 84 ? 6.713 -7.431 4.322 1.00 83.44 84 ASN A CA 1
ATOM 619 C C . ASN A 1 84 ? 6.409 -6.687 2.994 1.00 83.44 84 ASN A C 1
ATOM 621 O O . ASN A 1 84 ? 6.539 -7.232 1.906 1.00 83.44 84 ASN A O 1
ATOM 625 N N . CYS A 1 85 ? 5.922 -5.443 3.040 1.00 84.19 85 CYS A N 1
ATOM 626 C CA . CYS A 1 85 ? 5.545 -4.671 1.851 1.00 84.19 85 CYS A CA 1
ATOM 627 C C . CYS A 1 85 ? 6.536 -3.571 1.455 1.00 84.19 85 CYS A C 1
ATOM 629 O O . CYS A 1 85 ? 6.257 -2.826 0.511 1.00 84.19 85 CYS A O 1
ATOM 631 N N . TRP A 1 86 ? 7.675 -3.470 2.126 1.00 89.44 86 TRP A N 1
ATOM 632 C CA . TRP A 1 86 ? 8.702 -2.468 1.860 1.00 89.44 86 TRP A CA 1
ATOM 633 C C . TRP A 1 86 ? 10.074 -3.155 1.806 1.00 89.44 86 TRP A C 1
ATOM 635 O O . TRP A 1 86 ? 10.301 -4.027 2.642 1.00 89.44 86 TRP A O 1
ATOM 645 N N . PRO A 1 87 ? 10.972 -2.797 0.868 1.00 91.06 87 PRO A N 1
ATOM 646 C CA . PRO A 1 87 ? 10.872 -1.727 -0.135 1.00 91.06 87 PRO A CA 1
ATOM 647 C C . PRO A 1 87 ? 9.934 -2.040 -1.323 1.00 91.06 87 PRO A C 1
ATOM 649 O O . PRO A 1 87 ? 9.456 -3.162 -1.524 1.00 91.06 87 PRO A O 1
ATOM 652 N N . ARG A 1 88 ? 9.590 -1.014 -2.115 1.00 89.69 88 ARG A N 1
ATOM 653 C CA . ARG A 1 88 ? 8.808 -1.174 -3.354 1.00 89.69 88 ARG A CA 1
ATOM 654 C C . ARG A 1 88 ? 9.612 -0.719 -4.564 1.00 89.69 88 ARG A C 1
ATOM 656 O O . ARG A 1 88 ? 9.888 0.464 -4.696 1.00 89.69 88 ARG A O 1
ATOM 663 N N . VAL A 1 89 ? 9.908 -1.656 -5.460 1.00 90.88 89 VAL A N 1
ATOM 664 C CA . VAL A 1 89 ? 10.517 -1.368 -6.763 1.00 90.88 89 VAL A CA 1
ATOM 665 C C . VAL A 1 89 ? 9.443 -0.852 -7.728 1.00 90.88 89 VAL A C 1
ATOM 667 O O . VAL A 1 89 ? 8.305 -1.338 -7.717 1.00 90.88 89 VAL A O 1
ATOM 670 N N . ARG A 1 90 ? 9.790 0.165 -8.527 1.00 89.88 90 ARG A N 1
ATOM 671 C CA . ARG A 1 90 ? 8.925 0.728 -9.576 1.00 89.88 90 ARG A CA 1
ATOM 672 C C . ARG A 1 90 ? 8.791 -0.276 -10.717 1.00 89.88 90 ARG A C 1
ATOM 674 O O . ARG A 1 90 ? 9.781 -0.863 -11.127 1.00 89.88 90 ARG A O 1
ATOM 681 N N . GLY A 1 91 ? 7.588 -0.428 -11.264 1.00 87.94 91 GLY A N 1
ATOM 682 C CA . GLY A 1 91 ? 7.319 -1.413 -12.315 1.00 87.94 91 GLY A CA 1
ATOM 683 C C . GLY A 1 91 ? 8.080 -1.200 -13.628 1.00 87.94 91 GLY A C 1
ATOM 684 O O . GLY A 1 91 ? 8.342 -2.166 -14.328 1.00 87.94 91 GLY A O 1
ATOM 685 N N . VAL A 1 92 ? 8.461 0.045 -13.934 1.00 91.12 92 VAL A N 1
ATOM 686 C CA . VAL A 1 92 ? 9.272 0.395 -15.116 1.00 91.12 92 VAL A CA 1
ATOM 687 C C . VAL A 1 92 ? 10.731 -0.052 -14.965 1.00 91.12 92 VAL A C 1
ATOM 689 O O . VAL A 1 92 ? 11.401 -0.344 -15.944 1.00 91.12 92 VAL A O 1
ATOM 692 N N . ALA A 1 93 ? 11.217 -0.168 -13.727 1.00 90.50 93 ALA A N 1
ATOM 693 C CA . ALA A 1 93 ? 12.563 -0.657 -13.431 1.00 90.50 93 ALA A CA 1
ATOM 694 C C . ALA A 1 93 ? 12.631 -2.193 -13.317 1.00 90.50 93 ALA A C 1
ATOM 696 O O . ALA A 1 93 ? 13.652 -2.731 -12.900 1.00 90.50 93 ALA A O 1
ATOM 697 N N . MET A 1 94 ? 11.532 -2.898 -13.605 1.00 91.50 94 MET A N 1
ATOM 698 C CA . MET A 1 94 ? 11.470 -4.360 -13.575 1.00 91.50 94 MET A CA 1
ATOM 699 C C . MET A 1 94 ? 11.640 -4.937 -14.980 1.00 91.50 94 MET A C 1
ATOM 701 O O . MET A 1 94 ? 11.421 -4.260 -15.982 1.00 91.50 94 MET A O 1
ATOM 705 N N . ASN A 1 95 ? 11.956 -6.227 -15.044 1.00 90.00 95 ASN A N 1
ATOM 706 C CA . ASN A 1 95 ? 11.977 -6.973 -16.297 1.00 90.00 95 ASN A CA 1
ATOM 707 C C . ASN A 1 95 ? 10.552 -7.142 -16.869 1.00 90.00 95 ASN A C 1
ATOM 709 O O . ASN A 1 95 ? 9.589 -7.251 -16.098 1.00 90.00 95 ASN A O 1
ATOM 713 N N . PRO A 1 96 ? 10.397 -7.260 -18.204 1.00 86.88 96 PRO A N 1
ATOM 714 C CA . PRO A 1 96 ? 9.088 -7.397 -18.860 1.00 86.88 96 PRO A CA 1
ATOM 715 C C . PRO A 1 96 ? 8.324 -8.655 -18.419 1.00 86.88 96 PRO A C 1
ATOM 717 O O . PRO A 1 96 ? 7.097 -8.706 -18.469 1.00 86.88 96 PRO A O 1
ATOM 720 N N . VAL A 1 97 ? 9.047 -9.674 -17.944 1.00 87.12 97 VAL A N 1
ATOM 721 C CA . VAL A 1 97 ? 8.464 -10.908 -17.405 1.00 87.12 97 VAL A CA 1
ATOM 722 C C . VAL A 1 97 ? 7.778 -10.701 -16.051 1.00 87.12 97 VAL A C 1
ATOM 724 O O . VAL A 1 97 ? 6.853 -11.438 -15.723 1.00 87.12 97 VAL A O 1
ATOM 727 N N . GLU A 1 98 ? 8.208 -9.722 -15.252 1.00 85.12 98 GLU A N 1
ATOM 728 C CA . GLU A 1 98 ? 7.707 -9.506 -13.887 1.00 85.12 98 GLU A CA 1
ATOM 729 C C . GLU A 1 98 ? 6.679 -8.381 -13.800 1.00 85.12 98 GLU A C 1
ATOM 731 O O . GLU A 1 98 ? 5.881 -8.339 -12.857 1.00 85.12 98 GLU A O 1
ATOM 736 N N . HIS A 1 99 ? 6.704 -7.459 -14.765 1.00 89.00 99 HIS A N 1
ATOM 737 C CA . HIS A 1 99 ? 5.838 -6.297 -14.765 1.00 89.00 99 HIS A CA 1
ATOM 738 C C . HIS A 1 99 ? 5.411 -5.891 -16.185 1.00 89.00 99 HIS A C 1
ATOM 740 O O . HIS A 1 99 ? 6.266 -5.756 -17.057 1.00 89.00 99 HIS A O 1
ATOM 746 N N . PRO A 1 100 ? 4.117 -5.592 -16.425 1.00 88.38 100 PRO A N 1
ATOM 747 C CA . PRO A 1 100 ? 3.620 -5.204 -17.752 1.00 88.38 100 PRO A CA 1
ATOM 748 C C . PRO A 1 100 ? 4.242 -3.937 -18.361 1.00 88.38 100 PRO A C 1
ATOM 750 O O . PRO A 1 100 ? 4.158 -3.763 -19.577 1.00 88.38 100 PRO A O 1
ATOM 753 N N . PHE A 1 101 ? 4.808 -3.070 -17.513 1.00 89.25 101 PHE A N 1
ATOM 754 C CA . PHE A 1 101 ? 5.525 -1.833 -17.880 1.00 89.25 101 PHE A CA 1
ATOM 755 C C . PHE A 1 101 ? 7.055 -1.974 -17.820 1.00 89.25 101 PHE A C 1
ATOM 757 O O . PHE A 1 101 ? 7.749 -0.969 -17.867 1.00 89.25 101 PHE A O 1
ATOM 764 N N . GLY A 1 102 ? 7.567 -3.184 -17.593 1.00 88.31 102 GLY A N 1
ATOM 765 C CA . GLY A 1 102 ? 9.000 -3.442 -17.499 1.00 88.31 102 GLY A CA 1
ATOM 766 C C . GLY A 1 102 ? 9.654 -3.671 -18.864 1.00 88.31 102 GLY A C 1
ATOM 767 O O . GLY A 1 102 ? 8.974 -4.040 -19.822 1.00 88.31 102 GLY A O 1
ATOM 768 N N . GLY A 1 103 ? 10.979 -3.530 -18.921 1.00 90.38 103 GLY A N 1
ATOM 769 C CA . GLY A 1 103 ? 11.795 -3.735 -20.126 1.00 90.38 103 GLY A CA 1
ATOM 770 C C . GLY A 1 103 ? 12.036 -2.479 -20.972 1.00 90.38 103 GLY A C 1
ATOM 771 O O . GLY A 1 103 ? 11.670 -1.371 -20.589 1.00 90.38 103 GLY A O 1
ATOM 772 N N . GLY A 1 104 ? 12.666 -2.677 -22.135 1.00 88.81 104 GLY A N 1
ATOM 773 C CA . GLY A 1 104 ? 13.086 -1.607 -23.047 1.00 88.81 104 GLY A CA 1
ATOM 774 C C . GLY A 1 104 ? 14.488 -1.057 -22.753 1.00 88.81 104 GLY A C 1
ATOM 775 O O . GLY A 1 104 ? 15.040 -1.276 -21.678 1.00 88.81 104 GLY A O 1
ATOM 776 N N . ASN A 1 105 ? 15.059 -0.334 -23.725 1.00 86.50 105 ASN A N 1
ATOM 777 C CA . ASN A 1 105 ? 16.398 0.270 -23.611 1.00 86.50 105 ASN A CA 1
ATOM 778 C C . ASN A 1 105 ? 16.410 1.505 -22.697 1.00 86.50 105 ASN A C 1
ATOM 780 O O . ASN A 1 105 ? 17.401 1.783 -22.030 1.00 86.50 105 ASN A O 1
ATOM 784 N N . HIS A 1 106 ? 15.296 2.237 -22.651 1.00 89.75 106 HIS A N 1
ATOM 785 C CA . HIS A 1 106 ? 15.080 3.354 -21.737 1.00 89.75 106 HIS A CA 1
ATOM 786 C C . HIS A 1 106 ? 13.897 3.052 -20.818 1.00 89.75 106 HIS A C 1
ATOM 788 O O . HIS A 1 106 ? 12.949 2.382 -21.228 1.00 89.75 106 HIS A O 1
ATOM 794 N N . GLN A 1 107 ? 13.912 3.575 -19.593 1.00 89.75 107 GLN A N 1
ATOM 795 C CA . GLN A 1 107 ? 12.818 3.396 -18.640 1.00 89.75 107 GLN A CA 1
ATOM 796 C C . GLN A 1 107 ? 11.585 4.199 -19.072 1.00 89.75 107 GLN A C 1
ATOM 798 O O . GLN A 1 107 ? 11.466 5.386 -18.789 1.00 89.75 107 GLN A O 1
ATOM 803 N N . HIS A 1 108 ? 10.642 3.533 -19.731 1.00 88.19 108 HIS A N 1
ATOM 804 C CA . HIS A 1 108 ? 9.369 4.109 -20.154 1.00 88.19 108 HIS A CA 1
ATOM 805 C C . HIS A 1 108 ? 8.242 3.086 -19.978 1.00 88.19 108 HIS A C 1
ATOM 807 O O . HIS A 1 108 ? 8.473 1.883 -19.923 1.00 88.19 108 HIS A O 1
ATOM 813 N N . THR A 1 109 ? 6.998 3.550 -19.871 1.00 82.38 109 THR A N 1
ATOM 814 C CA . THR A 1 109 ? 5.854 2.668 -19.577 1.00 82.38 109 THR A CA 1
ATOM 815 C C . THR A 1 109 ? 5.495 1.746 -20.752 1.00 82.38 109 THR A C 1
ATOM 817 O O . THR A 1 109 ? 4.941 0.667 -20.539 1.00 82.38 109 THR A O 1
ATOM 820 N N . GLY A 1 110 ? 5.761 2.175 -21.993 1.00 85.44 110 GLY A N 1
ATOM 821 C CA . GLY A 1 110 ? 5.493 1.446 -23.248 1.00 85.44 110 GLY A CA 1
ATOM 822 C C . GLY A 1 110 ? 4.009 1.236 -23.593 1.00 85.44 110 GLY A C 1
ATOM 823 O O . GLY A 1 110 ? 3.652 1.059 -24.752 1.00 85.44 110 GLY A O 1
ATOM 824 N N . LYS A 1 111 ? 3.126 1.265 -22.595 1.00 86.25 111 LYS A N 1
ATOM 825 C CA . LYS A 1 111 ? 1.670 1.107 -22.690 1.00 86.25 111 LYS A CA 1
ATOM 826 C C . LYS A 1 111 ? 0.990 2.214 -21.880 1.00 86.25 111 LYS A C 1
ATOM 828 O O . LYS A 1 111 ? 1.606 2.734 -20.947 1.00 86.25 111 LYS A O 1
ATOM 833 N N . PRO A 1 112 ? -0.272 2.566 -22.179 1.00 87.38 112 PRO A N 1
ATOM 834 C CA . PRO A 1 112 ? -1.011 3.507 -21.348 1.00 87.38 112 PRO A CA 1
ATOM 835 C C . PRO A 1 112 ? -1.110 2.991 -19.906 1.00 87.38 112 PRO A C 1
ATOM 837 O O . PRO A 1 112 ? -1.301 1.797 -19.660 1.00 87.38 112 PRO A O 1
ATOM 840 N N . SER A 1 113 ? -0.970 3.902 -18.944 1.00 85.38 113 SER A N 1
ATOM 841 C CA . SER A 1 113 ? -1.057 3.592 -17.513 1.00 85.38 113 SER A CA 1
ATOM 842 C C . SER A 1 113 ? -2.498 3.395 -17.028 1.00 85.38 113 SER A C 1
ATOM 844 O O . SER A 1 113 ? -2.695 2.898 -15.917 1.00 85.38 113 SER A O 1
ATOM 846 N N . THR A 1 114 ? -3.489 3.773 -17.843 1.00 86.50 114 THR A N 1
ATOM 847 C CA . THR A 1 114 ? -4.925 3.630 -17.593 1.00 86.50 114 THR A CA 1
ATOM 848 C C . THR A 1 114 ? -5.435 2.276 -18.083 1.00 86.50 114 THR A C 1
ATOM 850 O O . THR A 1 114 ? -5.278 1.906 -19.245 1.00 86.50 114 THR A O 1
ATOM 853 N N . ILE A 1 115 ? -6.055 1.509 -17.184 1.00 86.62 115 ILE A N 1
ATOM 854 C CA . ILE A 1 115 ? -6.554 0.158 -17.474 1.00 86.62 115 ILE A CA 1
ATOM 855 C C . ILE A 1 115 ? -8.009 0.016 -17.013 1.00 86.62 115 ILE A C 1
ATOM 857 O O . ILE A 1 115 ? -8.417 0.549 -15.9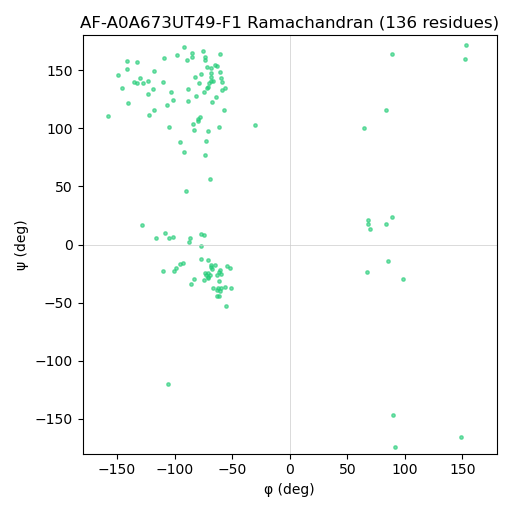76 1.00 86.62 115 ILE A O 1
ATOM 861 N N . ARG A 1 116 ? -8.803 -0.733 -17.791 1.00 85.19 116 ARG A N 1
ATOM 862 C CA . ARG A 1 116 ? -10.207 -1.053 -17.483 1.00 85.19 116 ARG A CA 1
ATOM 863 C C . ARG A 1 116 ? -10.335 -1.825 -16.164 1.00 85.19 116 ARG A C 1
ATOM 865 O O . ARG A 1 116 ? -9.470 -2.631 -15.817 1.00 85.19 116 ARG A O 1
ATOM 872 N N . ARG A 1 117 ? -11.453 -1.632 -15.450 1.00 84.56 117 ARG A N 1
ATOM 873 C CA . ARG A 1 117 ? -11.742 -2.330 -14.178 1.00 84.56 117 ARG A CA 1
ATOM 874 C C . ARG A 1 117 ? -11.838 -3.844 -14.347 1.00 84.56 117 ARG A C 1
ATOM 876 O O . ARG A 1 117 ? -11.413 -4.566 -13.447 1.00 84.56 117 ARG A O 1
ATOM 883 N N . ASP A 1 118 ? -12.297 -4.295 -15.507 1.00 87.06 118 ASP A N 1
ATOM 884 C CA . ASP A 1 118 ? -12.571 -5.709 -15.802 1.00 87.06 118 ASP A CA 1
ATOM 885 C C . ASP A 1 118 ? -11.335 -6.452 -16.327 1.00 87.06 118 ASP A C 1
ATOM 887 O O . ASP A 1 118 ? -11.393 -7.633 -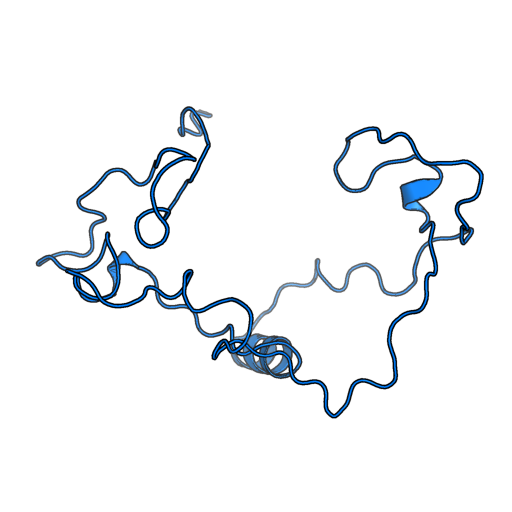16.653 1.00 87.06 118 ASP A O 1
ATOM 891 N N . ALA A 1 119 ? -10.184 -5.772 -16.402 1.00 86.00 119 ALA A N 1
ATOM 892 C CA . ALA A 1 119 ? -8.940 -6.404 -16.812 1.00 86.00 119 ALA A CA 1
ATOM 893 C C . ALA A 1 119 ? -8.560 -7.560 -15.861 1.00 86.00 119 ALA A C 1
ATOM 895 O O . ALA A 1 119 ? -8.723 -7.434 -14.636 1.00 86.00 119 ALA A O 1
ATOM 896 N N . PRO A 1 120 ? -7.988 -8.657 -16.394 1.00 87.44 120 PRO A N 1
ATOM 897 C CA . PRO A 1 120 ? -7.623 -9.818 -15.595 1.00 87.44 120 PRO A CA 1
ATOM 898 C C . PRO A 1 120 ? -6.550 -9.477 -14.553 1.00 87.44 120 PRO A C 1
ATOM 900 O O . PRO A 1 120 ? -5.734 -8.556 -14.717 1.00 87.44 120 PRO A O 1
ATOM 903 N N . ALA A 1 121 ? -6.529 -10.247 -13.464 1.00 83.62 121 ALA A N 1
ATOM 904 C CA . ALA A 1 121 ? -5.467 -10.168 -12.467 1.00 83.62 121 ALA A CA 1
ATOM 905 C C . ALA A 1 121 ? -4.102 -10.401 -13.143 1.00 83.62 121 ALA A C 1
ATOM 907 O O . ALA A 1 121 ? -3.960 -11.288 -13.976 1.00 83.62 121 ALA A O 1
ATOM 908 N N . GLY A 1 122 ? -3.104 -9.574 -12.828 1.00 83.75 122 GLY A N 1
ATOM 909 C CA . GLY A 1 122 ? -1.820 -9.567 -13.546 1.00 83.75 122 GLY A CA 1
ATOM 910 C C . GLY A 1 122 ? -1.710 -8.474 -14.610 1.00 83.75 122 GLY A C 1
ATOM 911 O O . GLY A 1 122 ? -0.628 -7.929 -14.809 1.00 83.75 122 GLY A O 1
ATOM 912 N N . ARG A 1 123 ? -2.832 -8.069 -15.220 1.00 85.88 123 ARG A N 1
ATOM 913 C CA . ARG A 1 123 ? -2.885 -6.930 -16.152 1.00 85.88 123 ARG A CA 1
ATOM 914 C C . ARG A 1 123 ? -3.395 -5.647 -15.497 1.00 85.88 123 ARG A C 1
ATOM 916 O O . ARG A 1 123 ? -3.100 -4.572 -15.990 1.00 85.88 123 ARG A O 1
ATOM 923 N N . LYS A 1 124 ? -4.106 -5.747 -14.370 1.00 87.19 124 LYS A N 1
ATOM 924 C CA . LYS A 1 124 ? -4.633 -4.617 -13.582 1.00 87.19 124 LYS A CA 1
ATOM 925 C C . LYS A 1 124 ? -3.525 -3.892 -12.798 1.00 87.19 124 LYS A C 1
ATOM 927 O O . LYS A 1 124 ? -3.332 -4.124 -11.604 1.00 87.19 124 LYS A O 1
ATOM 932 N N . VAL A 1 125 ? -2.742 -3.077 -13.502 1.00 85.31 125 VAL A N 1
ATOM 933 C CA . VAL A 1 125 ? -1.541 -2.387 -13.009 1.00 85.31 125 VAL A CA 1
ATOM 934 C C . VAL A 1 125 ? -1.554 -0.929 -13.473 1.00 85.31 125 VAL A C 1
ATOM 936 O O . VAL A 1 125 ? -1.905 -0.651 -14.608 1.00 85.31 125 VAL A O 1
ATOM 939 N N . GLY A 1 126 ? -1.157 0.010 -12.614 1.00 86.44 126 GLY A N 1
ATOM 940 C CA . GLY A 1 126 ? -1.298 1.441 -12.899 1.00 86.44 126 GLY A CA 1
ATOM 941 C C . GLY A 1 126 ? -2.641 1.978 -12.410 1.00 86.44 126 GLY A C 1
ATOM 942 O O . GLY A 1 126 ? -3.152 1.534 -11.380 1.00 86.44 126 GLY A O 1
ATOM 943 N N . ILE A 1 127 ? -3.199 2.944 -13.129 1.00 84.06 127 ILE A N 1
ATOM 944 C CA . ILE A 1 127 ? -4.444 3.623 -12.774 1.00 84.06 127 ILE A CA 1
ATOM 945 C C . ILE A 1 127 ? -5.595 2.759 -13.288 1.00 84.06 127 ILE A C 1
ATOM 947 O O . ILE A 1 127 ? -5.853 2.675 -14.487 1.00 84.06 127 ILE A O 1
ATOM 951 N N . SER A 1 128 ? -6.251 2.049 -12.375 1.00 79.31 128 SER A N 1
ATOM 952 C CA . SER A 1 128 ? -7.313 1.100 -12.713 1.00 79.31 128 SER A CA 1
ATOM 953 C C . SER A 1 128 ? -8.670 1.665 -12.324 1.00 79.31 128 SER A C 1
ATOM 955 O O . SER A 1 128 ? -8.926 1.891 -11.145 1.00 79.31 128 SER A O 1
ATOM 957 N N . GLY A 1 129 ? -9.555 1.824 -13.306 1.00 68.00 129 GLY A N 1
ATOM 958 C CA . GLY A 1 129 ? -10.938 2.222 -13.063 1.00 68.00 129 GLY A CA 1
ATOM 959 C C . GLY A 1 129 ? -11.222 3.710 -12.914 1.00 68.00 129 GLY A C 1
ATOM 960 O O . GLY A 1 129 ? -12.301 4.036 -12.428 1.00 68.00 129 GLY A O 1
ATOM 961 N N . GLU A 1 130 ? -10.313 4.567 -13.358 1.00 61.84 130 GLU A N 1
ATOM 962 C CA . GLU A 1 130 ? -10.525 6.010 -13.491 1.00 61.84 130 GLU A CA 1
ATOM 963 C C . GLU A 1 130 ? -10.803 6.344 -14.968 1.00 61.84 130 GLU A C 1
ATOM 965 O O . GLU A 1 130 ? -9.988 5.986 -15.828 1.00 61.84 130 GLU A O 1
ATOM 970 N N . PRO A 1 131 ? -11.925 7.000 -15.300 1.00 54.69 131 PRO A N 1
ATOM 971 C CA . PRO A 1 131 ? -12.110 7.616 -16.606 1.00 54.69 131 PRO A CA 1
ATOM 972 C C . PRO A 1 131 ? -11.381 8.973 -16.652 1.00 54.69 131 PRO A C 1
ATOM 974 O O . PRO A 1 131 ? -11.833 9.936 -16.049 1.00 54.69 131 PRO A O 1
ATOM 977 N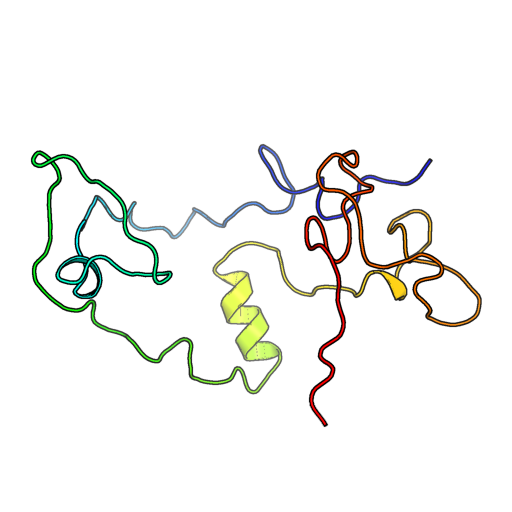 N . GLY A 1 132 ? -10.269 9.044 -17.393 1.00 55.78 132 GLY A N 1
ATOM 978 C CA . GLY A 1 132 ? -9.585 10.298 -17.740 1.00 55.78 132 GLY A CA 1
ATOM 979 C C . GLY A 1 132 ? -8.617 10.819 -16.673 1.00 55.78 132 GLY A C 1
ATOM 980 O O . GLY A 1 132 ? -9.014 11.198 -15.580 1.00 55.78 132 GLY A O 1
ATOM 981 N N . LEU A 1 133 ? -7.323 10.876 -17.004 1.00 58.62 133 LEU A N 1
ATOM 982 C CA . LEU A 1 133 ? -6.313 11.472 -16.132 1.00 58.62 133 LEU A CA 1
ATOM 983 C C . LEU A 1 133 ? -5.584 12.601 -16.857 1.00 58.62 133 LEU A C 1
ATOM 985 O O . LEU A 1 133 ? -4.799 12.365 -17.771 1.00 58.62 133 LEU A O 1
ATOM 989 N N . CYS A 1 134 ? -5.824 13.823 -16.404 1.00 52.78 134 CYS A N 1
ATOM 990 C CA . CYS A 1 134 ? -4.987 14.985 -16.645 1.00 52.78 134 CYS A CA 1
ATOM 991 C C . CYS A 1 134 ? -5.314 15.972 -15.523 1.00 52.78 134 CYS A C 1
ATOM 993 O O . CYS A 1 134 ? -6.424 16.494 -15.483 1.00 52.78 134 CYS A O 1
ATOM 995 N N . LYS A 1 135 ? -4.385 16.213 -14.591 1.00 55.84 135 LYS A N 1
ATOM 996 C CA . LYS A 1 135 ? -4.452 17.447 -13.805 1.00 55.84 135 LYS A CA 1
ATOM 997 C C . LYS A 1 135 ? -4.041 18.565 -14.757 1.00 55.84 135 LYS A C 1
ATOM 999 O O . LYS A 1 135 ? -2.853 18.806 -14.933 1.00 55.84 135 LYS A O 1
ATOM 1004 N N . ARG A 1 136 ? -5.017 19.135 -15.461 1.00 50.16 136 ARG A N 1
ATOM 1005 C CA . ARG A 1 136 ? -4.852 20.386 -16.196 1.00 50.16 136 ARG A CA 1
ATOM 1006 C C . ARG A 1 136 ? -5.354 21.484 -15.269 1.00 50.16 136 ARG A C 1
ATOM 1008 O O . ARG A 1 136 ? -6.537 21.791 -15.247 1.00 50.16 136 ARG A O 1
ATOM 1015 N N . GLU A 1 137 ? -4.444 21.981 -14.449 1.00 58.59 137 GLU A N 1
ATOM 1016 C CA . GLU A 1 137 ? -4.596 23.228 -13.706 1.00 58.59 137 GLU A CA 1
ATOM 1017 C C . GLU A 1 137 ? -3.389 24.080 -14.121 1.00 58.59 137 GLU A C 1
ATOM 1019 O O . GLU A 1 137 ? -2.284 23.535 -14.197 1.00 58.59 137 GLU A O 1
ATOM 1024 N N . ASN A 1 138 ? -3.656 25.328 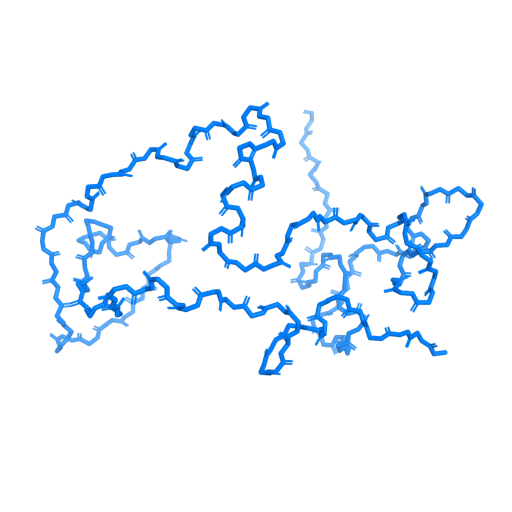-14.531 1.00 46.06 138 ASN A N 1
ATOM 1025 C CA . ASN A 1 138 ? -2.702 26.279 -15.127 1.00 46.06 138 ASN A CA 1
ATOM 1026 C C . ASN A 1 138 ? -1.415 26.457 -14.316 1.00 46.06 138 ASN A C 1
ATOM 1028 O O . ASN A 1 138 ? -1.503 26.467 -13.068 1.00 46.06 138 ASN A O 1
#

InterPro domains:
  IPR002171 Large ribosomal subunit protein uL2 [PTHR13691] (43-126)
  IPR008991 Translation protein SH3-like domain superfamily [SSF50104] (43-127)
  IPR012340 Nucleic acid-binding, OB-fold [G3DSA:2.40.50.140] (1-58)
  IPR014726 Large ribosomal subunit protein uL2, domain 3 [G3DSA:4.10.950.10] (60-130)
  IPR022669 Large ribosomal subunit protein uL2, C-terminal [PF03947] (43-114)
  IPR022669 Large ribosomal subunit protein uL2, C-terminal [SM01382] (8-121)
  IPR022671 Large ribosomal subunit protein uL2, conserved site [PS00467] (87-98)

Solvent-accessible surface area (backbone atoms only — not comparable to full-atom values): 9229 Å² total; per-residue (Å²): 136,63,55,89,23,77,76,68,48,54,64,91,94,25,88,54,50,66,68,61,93,82,61,94,65,78,88,70,84,76,34,40,45,53,48,53,85,74,46,40,93,82,83,52,89,74,94,76,67,88,87,62,69,70,42,93,48,70,73,84,78,73,66,71,79,76,53,77,78,89,45,70,68,62,48,49,58,62,36,70,71,38,36,71,70,68,84,76,82,58,49,39,81,32,54,49,50,55,22,91,28,18,37,78,97,57,83,44,52,95,56,81,51,68,36,63,71,84,48,55,89,75,66,66,57,73,49,62,62,69,89,82,89,74,93,83,72,136

pLDDT: mean 76.55, std 14.39, range [40.72, 94.5]